Protein AF-A0A7J8RIN2-F1 (afdb_monomer_lite)

pLDDT: mean 84.92, std 10.62, range [45.91, 94.62]

Sequence (76 aa):
MPDSNKNHAPDNIKERFALEVSDNYVKKALAKKWRNHKSTLKKEYFLKNISLGEKLRNVPPGILRYQWEDAVRFWN

Radius of gyration: 15.21 Å; chains: 1; bounding box: 31×26×44 Å

Organism: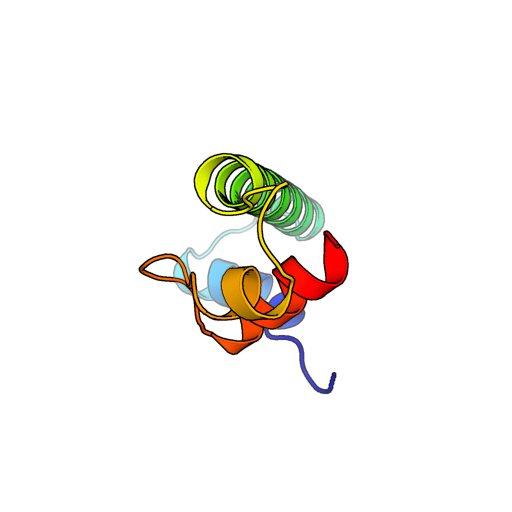 Gossypium davidsonii (NCBI:txid34287)

Structure (mmCIF, N/CA/C/O backbone):
data_AF-A0A7J8RIN2-F1
#
_entry.id   AF-A0A7J8RIN2-F1
#
loop_
_atom_site.group_PDB
_atom_site.id
_atom_site.type_symbol
_atom_site.label_atom_id
_atom_site.label_alt_id
_atom_site.label_comp_id
_atom_site.label_asym_id
_atom_site.label_entity_id
_atom_site.label_seq_id
_atom_site.pdbx_PDB_ins_code
_atom_site.Cartn_x
_atom_site.Cartn_y
_atom_site.Cartn_z
_atom_site.occupancy
_atom_site.B_iso_or_equiv
_atom_site.auth_seq_id
_atom_site.auth_comp_id
_atom_site.auth_asym_id
_atom_site.auth_atom_id
_atom_site.pdbx_PDB_model_num
ATOM 1 N N . MET A 1 1 ? -0.355 -19.025 -0.534 1.00 53.25 1 MET A N 1
ATOM 2 C CA . MET A 1 1 ? -0.945 -17.943 -1.351 1.00 53.25 1 MET A CA 1
ATOM 3 C C . MET A 1 1 ? -0.567 -18.221 -2.797 1.00 53.25 1 MET A C 1
ATOM 5 O O . MET A 1 1 ? 0.547 -17.865 -3.172 1.00 53.25 1 MET A O 1
ATOM 9 N N . PRO A 1 2 ? -1.397 -18.962 -3.551 1.00 45.91 2 PRO A N 1
ATOM 10 C CA . PRO A 1 2 ? -1.110 -19.250 -4.949 1.00 45.91 2 PRO A CA 1
ATOM 11 C C . PRO A 1 2 ? -1.312 -17.955 -5.748 1.00 45.91 2 PRO A C 1
ATOM 13 O O . PRO A 1 2 ? -2.301 -17.255 -5.552 1.00 45.91 2 PRO A O 1
ATOM 16 N N . ASP A 1 3 ? -0.284 -17.593 -6.509 1.00 50.72 3 ASP A N 1
ATOM 17 C CA . ASP A 1 3 ? -0.128 -16.375 -7.311 1.00 50.72 3 ASP A CA 1
ATOM 18 C C . ASP A 1 3 ? -0.529 -15.052 -6.655 1.00 50.72 3 ASP A C 1
ATOM 20 O O . ASP A 1 3 ? -1.514 -14.385 -6.972 1.00 50.72 3 ASP A O 1
ATOM 24 N N . SER A 1 4 ? 0.346 -14.593 -5.759 1.00 58.47 4 SER A N 1
A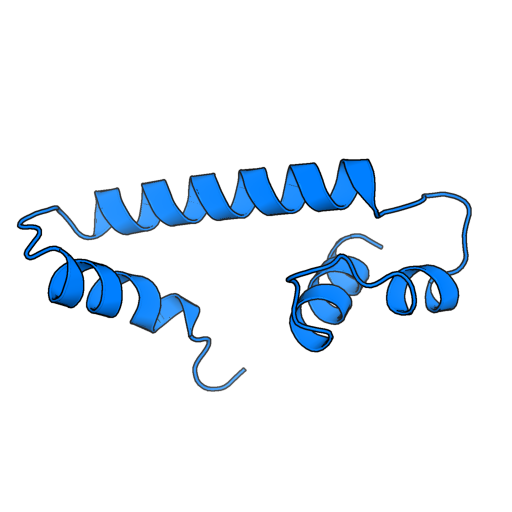TOM 25 C CA . SER A 1 4 ? 0.364 -13.185 -5.387 1.00 58.47 4 SER A CA 1
ATOM 26 C C . SER A 1 4 ? 0.652 -12.348 -6.641 1.00 58.47 4 SER A C 1
ATOM 28 O O . SER A 1 4 ? 1.776 -12.348 -7.142 1.00 58.47 4 SER A O 1
ATOM 30 N N . ASN A 1 5 ? -0.343 -11.570 -7.087 1.00 61.25 5 ASN A N 1
ATOM 31 C CA . ASN A 1 5 ? -0.275 -10.537 -8.142 1.00 61.25 5 ASN A CA 1
ATOM 32 C C . ASN A 1 5 ? 0.998 -9.651 -8.076 1.00 61.25 5 ASN A C 1
ATOM 34 O O . ASN A 1 5 ? 1.436 -9.038 -9.045 1.00 61.25 5 ASN A O 1
ATOM 38 N N . LYS A 1 6 ? 1.654 -9.620 -6.914 1.00 64.88 6 LYS A N 1
ATOM 39 C CA . LYS A 1 6 ? 2.963 -9.015 -6.673 1.00 64.88 6 LYS A CA 1
ATOM 40 C C . LYS A 1 6 ? 4.069 -9.483 -7.630 1.00 64.88 6 LYS A C 1
ATOM 42 O O . LYS A 1 6 ? 4.939 -8.676 -7.945 1.00 64.88 6 LYS A O 1
ATOM 47 N N . ASN A 1 7 ? 4.048 -10.744 -8.066 1.00 70.94 7 ASN A N 1
ATOM 48 C CA . ASN A 1 7 ? 5.064 -11.285 -8.973 1.00 70.94 7 ASN A CA 1
ATOM 49 C C . ASN A 1 7 ? 4.821 -10.882 -10.435 1.00 70.94 7 ASN A C 1
ATOM 51 O O . ASN A 1 7 ? 5.792 -10.735 -11.163 1.00 70.94 7 ASN A O 1
ATOM 55 N N . HIS A 1 8 ? 3.566 -10.614 -10.814 1.00 75.69 8 HIS A N 1
ATOM 56 C CA . HIS A 1 8 ? 3.171 -10.151 -12.153 1.00 75.69 8 HIS A CA 1
ATOM 57 C C . HIS A 1 8 ? 3.202 -8.623 -12.311 1.00 75.69 8 HIS A C 1
ATOM 59 O O . HIS A 1 8 ? 3.231 -8.103 -13.424 1.00 75.69 8 HIS A O 1
ATOM 65 N N . ALA A 1 9 ? 3.202 -7.875 -11.203 1.00 79.44 9 ALA A N 1
ATOM 66 C CA . ALA A 1 9 ? 3.227 -6.413 -11.231 1.00 79.44 9 ALA A CA 1
ATOM 67 C C . ALA A 1 9 ? 4.394 -5.806 -12.046 1.00 79.44 9 ALA A C 1
ATOM 69 O O . ALA A 1 9 ? 4.149 -4.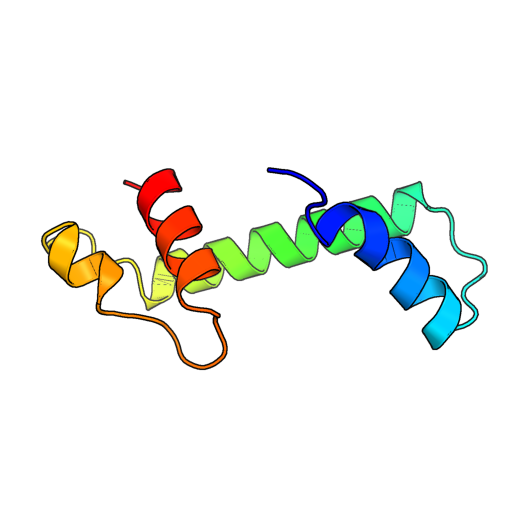824 -12.748 1.00 79.44 9 ALA A O 1
ATOM 70 N N . PRO A 1 10 ? 5.638 -6.332 -11.992 1.00 78.31 10 PRO A N 1
ATOM 71 C CA . PRO A 1 10 ? 6.733 -5.826 -12.818 1.00 78.31 10 PRO A CA 1
ATOM 72 C C . PRO A 1 10 ? 6.477 -6.011 -14.315 1.00 78.31 10 PRO A C 1
ATOM 74 O O . PRO A 1 10 ? 6.721 -5.080 -15.078 1.00 78.31 10 PRO A O 1
ATOM 77 N N . ASP A 1 11 ? 5.949 -7.166 -14.722 1.00 81.88 11 ASP A N 1
ATOM 78 C CA . ASP A 1 11 ? 5.711 -7.485 -16.133 1.00 81.88 11 ASP A CA 1
ATOM 79 C C . ASP A 1 11 ? 4.628 -6.577 -16.725 1.00 81.88 11 ASP A C 1
ATOM 81 O O . ASP A 1 11 ? 4.847 -5.957 -17.762 1.00 81.88 11 ASP A O 1
ATOM 85 N N . ASN A 1 12 ? 3.529 -6.366 -15.991 1.00 82.31 12 ASN A N 1
ATOM 86 C CA . ASN A 1 12 ? 2.459 -5.442 -16.388 1.00 82.31 12 ASN A CA 1
ATOM 87 C C . ASN A 1 12 ? 2.961 -3.986 -16.531 1.00 82.31 12 ASN A C 1
ATOM 89 O O . ASN A 1 12 ? 2.529 -3.234 -17.402 1.00 82.31 12 ASN A O 1
ATOM 93 N N . ILE A 1 13 ? 3.916 -3.562 -15.694 1.00 78.88 13 ILE A N 1
ATOM 94 C CA . ILE A 1 13 ? 4.528 -2.228 -15.806 1.00 78.88 13 ILE A CA 1
ATOM 95 C C . ILE A 1 13 ? 5.413 -2.138 -17.050 1.00 78.88 13 ILE A C 1
ATOM 97 O O . ILE A 1 13 ? 5.368 -1.133 -17.755 1.00 78.88 13 ILE A O 1
ATOM 101 N N . LYS A 1 14 ? 6.213 -3.165 -17.340 1.00 78.19 14 LYS A N 1
ATOM 102 C CA . LYS A 1 14 ? 7.056 -3.162 -18.539 1.00 78.19 14 LYS A CA 1
ATOM 103 C C . LYS A 1 14 ? 6.221 -3.149 -19.813 1.00 78.19 14 LYS A C 1
ATOM 105 O O . LYS A 1 14 ? 6.515 -2.350 -20.694 1.00 78.19 14 LYS A O 1
ATOM 110 N N . GLU A 1 15 ? 5.175 -3.970 -19.877 1.00 82.38 15 GLU A N 1
ATOM 111 C CA . GLU A 1 15 ? 4.253 -4.032 -21.016 1.00 82.38 15 GLU A CA 1
ATOM 112 C C . GLU A 1 15 ? 3.561 -2.683 -21.246 1.00 82.38 15 GLU A C 1
ATOM 114 O O . GLU A 1 15 ? 3.536 -2.170 -22.361 1.00 82.38 15 GLU A O 1
ATOM 119 N N . ARG A 1 16 ? 3.066 -2.051 -20.175 1.00 83.25 16 ARG A N 1
ATOM 120 C CA . ARG A 1 16 ? 2.312 -0.797 -20.281 1.00 83.25 16 ARG A CA 1
ATOM 121 C C . ARG A 1 16 ? 3.167 0.433 -20.586 1.00 83.25 16 ARG A C 1
ATOM 123 O O . ARG A 1 16 ? 2.651 1.391 -21.155 1.00 83.25 16 ARG A O 1
ATOM 130 N N . PHE A 1 17 ? 4.432 0.446 -20.169 1.00 79.25 17 PHE A N 1
ATOM 131 C CA . PHE A 1 17 ? 5.303 1.622 -20.284 1.00 79.25 17 PHE A CA 1
ATOM 132 C C . PHE A 1 17 ? 6.485 1.437 -21.250 1.00 79.25 17 PHE A C 1
ATOM 134 O O . PHE A 1 17 ? 7.278 2.365 -21.381 1.00 79.25 17 PHE A O 1
ATOM 141 N N . ALA A 1 18 ? 6.611 0.276 -21.910 1.00 76.25 18 ALA A N 1
ATOM 142 C CA . ALA A 1 18 ? 7.709 -0.061 -22.827 1.00 76.25 18 ALA A CA 1
ATOM 143 C C . ALA A 1 18 ? 9.104 0.275 -22.252 1.00 76.25 18 ALA A C 1
ATOM 145 O O . ALA A 1 18 ? 9.965 0.836 -22.927 1.00 76.25 18 ALA A O 1
ATOM 146 N N . LEU A 1 19 ? 9.311 -0.009 -20.961 1.00 70.44 19 LEU A N 1
ATOM 147 C CA . LEU A 1 19 ? 10.515 0.412 -20.247 1.00 70.44 19 LEU A CA 1
ATOM 148 C C . LEU A 1 19 ? 11.647 -0.614 -20.393 1.00 70.44 19 LEU A C 1
ATOM 150 O O . LEU A 1 19 ? 11.567 -1.707 -19.832 1.00 70.44 19 LEU A O 1
ATOM 154 N N . GLU A 1 20 ? 12.763 -0.211 -21.001 1.00 71.12 20 GLU A N 1
ATOM 155 C CA . GLU A 1 20 ? 14.050 -0.926 -20.931 1.00 71.12 20 GLU A CA 1
ATOM 156 C C . GLU A 1 20 ? 14.774 -0.654 -19.599 1.00 71.12 20 GLU A C 1
ATOM 158 O O . GLU A 1 20 ? 15.902 -0.169 -19.537 1.00 71.12 20 GLU A O 1
ATOM 163 N N . VAL A 1 21 ? 14.104 -0.923 -18.481 1.00 69.50 21 VAL A N 1
ATOM 164 C CA . VAL A 1 21 ? 14.678 -0.757 -17.139 1.00 69.50 21 VAL A CA 1
ATOM 165 C C . VAL A 1 21 ? 14.988 -2.106 -16.508 1.00 69.50 21 VAL A C 1
ATOM 167 O O . VAL A 1 21 ? 14.240 -3.074 -16.644 1.00 69.50 21 VAL A O 1
ATOM 170 N N . SER A 1 22 ? 16.083 -2.160 -15.747 1.00 79.56 22 SER A N 1
ATOM 171 C CA . SER A 1 22 ? 16.458 -3.362 -15.001 1.00 79.56 22 SER A CA 1
ATOM 172 C C . SER A 1 22 ? 15.350 -3.780 -14.031 1.00 79.56 22 SER A C 1
ATOM 174 O O . SER A 1 22 ? 14.899 -2.985 -13.200 1.00 79.56 22 SER A O 1
ATOM 176 N N . ASP A 1 23 ? 14.992 -5.065 -14.052 1.00 81.25 23 ASP A N 1
ATOM 177 C CA . ASP A 1 23 ? 14.052 -5.667 -13.100 1.00 81.25 23 ASP A CA 1
ATOM 178 C C . ASP A 1 23 ? 14.383 -5.364 -11.645 1.00 81.25 23 ASP A C 1
ATOM 180 O O . ASP A 1 23 ? 13.493 -5.173 -10.814 1.00 81.25 23 ASP A O 1
ATOM 184 N N . ASN A 1 24 ? 15.675 -5.298 -11.325 1.00 86.56 24 ASN A N 1
ATOM 185 C CA . ASN A 1 24 ? 16.125 -5.010 -9.974 1.00 86.56 24 ASN A CA 1
ATOM 186 C C . ASN A 1 24 ? 15.719 -3.593 -9.540 1.00 86.56 24 ASN A C 1
ATOM 188 O O . ASN A 1 24 ? 15.305 -3.385 -8.398 1.00 86.56 24 ASN A O 1
ATOM 192 N N . TYR A 1 25 ? 15.791 -2.619 -10.451 1.00 86.06 25 TYR A N 1
ATOM 193 C CA . TYR A 1 25 ? 15.358 -1.250 -10.185 1.00 86.06 25 TYR A CA 1
ATOM 194 C C . TYR A 1 25 ? 13.841 -1.178 -9.971 1.00 86.06 25 TYR A C 1
ATOM 196 O O . TYR A 1 25 ? 13.396 -0.654 -8.948 1.00 86.06 25 TYR A O 1
ATOM 204 N N . VAL A 1 26 ? 13.049 -1.779 -10.868 1.00 84.44 26 VAL A N 1
ATOM 205 C CA . VAL A 1 26 ? 11.576 -1.798 -10.775 1.00 84.44 26 VAL A CA 1
ATOM 206 C C . VAL A 1 26 ? 11.118 -2.457 -9.478 1.00 84.44 26 VAL A C 1
ATOM 208 O O . VAL A 1 26 ? 10.328 -1.876 -8.731 1.00 84.44 26 VAL A O 1
ATOM 211 N N . LYS A 1 27 ? 11.673 -3.628 -9.144 1.00 85.81 27 LYS A N 1
ATOM 212 C CA . LYS A 1 27 ? 11.360 -4.344 -7.899 1.00 85.81 27 LYS A CA 1
ATOM 213 C C . LYS A 1 27 ? 11.697 -3.505 -6.664 1.00 85.81 27 LYS A C 1
ATOM 215 O O . LYS A 1 27 ? 10.881 -3.424 -5.743 1.00 85.81 27 LYS A O 1
ATOM 220 N N . LYS A 1 28 ? 12.853 -2.827 -6.639 1.00 89.94 28 LYS A N 1
ATOM 221 C CA . LYS A 1 28 ? 13.241 -1.927 -5.534 1.00 89.94 28 LYS A CA 1
ATOM 222 C C . LYS A 1 28 ? 12.300 -0.728 -5.408 1.00 89.94 28 LYS A C 1
ATOM 224 O O . LYS A 1 28 ? 11.871 -0.412 -4.294 1.00 89.94 28 LYS A O 1
ATOM 229 N N . ALA A 1 29 ? 11.964 -0.080 -6.522 1.00 90.12 29 ALA A N 1
ATOM 230 C CA . ALA A 1 29 ? 11.071 1.074 -6.551 1.00 90.12 29 ALA A CA 1
ATOM 231 C C . ALA A 1 29 ? 9.659 0.700 -6.073 1.00 90.12 29 ALA A C 1
ATOM 233 O O . ALA A 1 29 ? 9.111 1.358 -5.184 1.00 90.12 29 ALA A O 1
ATOM 234 N N . LEU A 1 30 ? 9.113 -0.412 -6.574 1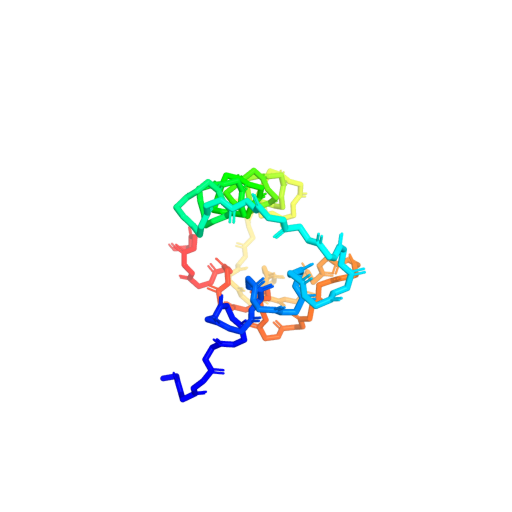.00 88.75 30 LEU A N 1
ATOM 235 C CA . LEU A 1 30 ? 7.828 -0.961 -6.139 1.00 88.75 30 LEU A CA 1
ATOM 236 C C . LEU A 1 30 ? 7.835 -1.319 -4.656 1.00 88.75 30 LEU A C 1
ATOM 238 O O . LEU A 1 30 ? 6.932 -0.920 -3.922 1.00 88.75 30 LEU A O 1
ATOM 242 N N . ALA A 1 31 ? 8.871 -2.016 -4.184 1.00 90.06 31 ALA A N 1
ATOM 243 C CA . ALA A 1 31 ? 8.995 -2.369 -2.775 1.00 90.06 31 ALA 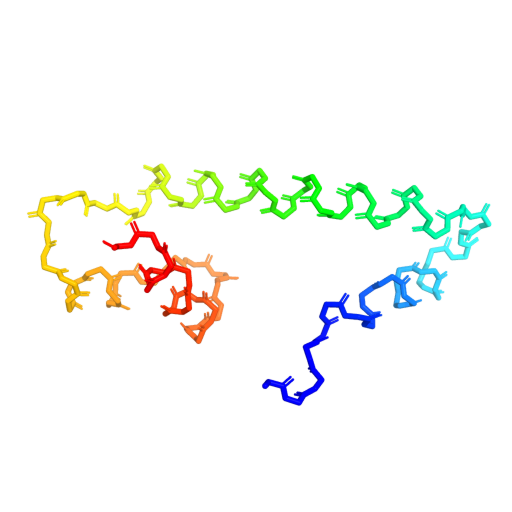A CA 1
ATOM 244 C C . ALA A 1 31 ? 9.025 -1.122 -1.878 1.00 90.06 31 ALA A C 1
ATOM 246 O O . ALA A 1 31 ? 8.370 -1.103 -0.834 1.00 90.06 31 ALA A O 1
ATOM 247 N N . LYS A 1 32 ? 9.740 -0.063 -2.285 1.00 94.50 32 LYS A N 1
ATOM 248 C CA . LYS A 1 32 ? 9.763 1.217 -1.562 1.00 94.50 32 LYS A CA 1
ATOM 249 C C . LYS A 1 32 ? 8.382 1.871 -1.544 1.00 94.50 32 LYS A C 1
ATOM 251 O O . LYS A 1 32 ? 7.914 2.239 -0.469 1.00 94.50 32 LYS A O 1
ATOM 256 N N . LYS A 1 33 ? 7.711 1.965 -2.696 1.00 92.62 33 LYS A N 1
ATOM 257 C CA . LYS A 1 33 ? 6.374 2.567 -2.802 1.00 92.62 33 LYS A CA 1
ATOM 258 C C . LYS A 1 33 ? 5.349 1.805 -1.958 1.00 92.62 33 LYS A C 1
ATOM 260 O O . LYS A 1 33 ? 4.594 2.427 -1.216 1.00 92.62 33 LYS A O 1
ATOM 265 N N . TRP A 1 34 ? 5.403 0.472 -1.973 1.00 89.75 34 TRP A N 1
ATOM 266 C CA . TRP A 1 34 ? 4.568 -0.388 -1.133 1.00 89.75 34 TRP A CA 1
ATOM 267 C C . TRP A 1 34 ? 4.823 -0.184 0.365 1.00 89.75 34 TRP A C 1
ATOM 269 O O . TRP A 1 34 ? 3.876 -0.064 1.140 1.00 89.75 34 TRP A O 1
ATOM 279 N N . ARG A 1 35 ? 6.091 -0.109 0.797 1.00 92.25 35 ARG A N 1
ATOM 280 C CA . ARG A 1 35 ? 6.434 0.179 2.201 1.00 92.25 35 ARG A CA 1
ATOM 281 C C . ARG A 1 35 ? 5.897 1.537 2.650 1.00 92.25 35 ARG A C 1
ATOM 283 O O . ARG A 1 35 ? 5.279 1.605 3.708 1.00 92.25 35 ARG A O 1
ATOM 290 N N . ASN A 1 36 ? 6.092 2.577 1.841 1.00 94.62 36 ASN A N 1
ATOM 291 C CA . ASN A 1 36 ? 5.613 3.924 2.151 1.00 94.62 36 ASN A CA 1
ATOM 292 C C . ASN A 1 36 ? 4.087 3.954 2.258 1.00 94.62 36 ASN A C 1
ATOM 294 O O . ASN A 1 36 ? 3.560 4.432 3.256 1.00 94.62 36 ASN A O 1
ATOM 298 N N . HIS A 1 37 ? 3.389 3.364 1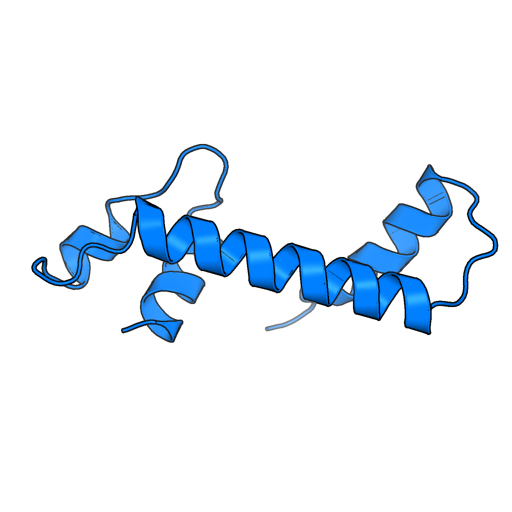.285 1.00 91.12 37 HIS A N 1
ATOM 299 C CA . HIS A 1 37 ? 1.932 3.286 1.288 1.00 91.12 37 HIS A CA 1
ATOM 300 C C . HIS A 1 37 ? 1.393 2.584 2.544 1.00 91.12 37 HIS A C 1
ATOM 302 O O . HIS A 1 37 ? 0.539 3.131 3.236 1.00 91.12 37 HIS A O 1
ATOM 308 N N . LYS A 1 38 ? 1.961 1.427 2.914 1.00 90.00 38 LYS A N 1
ATOM 309 C CA . LYS A 1 38 ? 1.609 0.732 4.163 1.00 90.00 38 LYS A CA 1
ATOM 310 C C . LYS A 1 38 ? 1.867 1.580 5.409 1.00 90.00 38 LYS A C 1
ATOM 312 O O . LYS A 1 38 ? 1.078 1.530 6.345 1.00 90.00 38 LYS A O 1
ATOM 317 N N . SER A 1 39 ? 2.961 2.340 5.440 1.00 92.50 39 SER A N 1
ATOM 318 C CA . SER A 1 39 ? 3.271 3.226 6.567 1.00 92.50 39 SER A CA 1
ATOM 319 C C . SER A 1 39 ? 2.242 4.348 6.710 1.00 92.50 39 SER A C 1
ATOM 321 O O . SER A 1 39 ? 1.811 4.627 7.826 1.00 92.50 39 SER A O 1
ATOM 323 N N . THR A 1 40 ? 1.831 4.964 5.598 1.00 93.44 40 THR A N 1
ATOM 324 C CA . THR A 1 40 ? 0.770 5.981 5.581 1.00 93.44 40 THR A CA 1
ATOM 325 C C . THR A 1 40 ? -0.554 5.391 6.058 1.00 93.44 40 THR A C 1
ATOM 327 O O . THR A 1 40 ? -1.146 5.921 6.994 1.00 93.44 40 THR A O 1
ATOM 330 N N . LEU A 1 41 ? -0.955 4.233 5.518 1.00 91.56 41 LEU A N 1
ATOM 331 C CA . LEU A 1 41 ? -2.173 3.536 5.943 1.00 91.56 41 LEU A CA 1
ATOM 332 C C . LEU A 1 41 ? -2.171 3.218 7.441 1.00 91.56 41 LEU A C 1
ATOM 334 O O . LEU A 1 41 ? -3.161 3.461 8.126 1.00 91.56 41 LEU A O 1
ATOM 338 N N . LYS A 1 42 ? -1.051 2.709 7.971 1.00 91.44 42 LYS A N 1
ATOM 339 C CA . LYS A 1 42 ? -0.927 2.425 9.405 1.00 91.44 42 LYS A CA 1
ATOM 340 C C . LYS A 1 42 ? -1.075 3.699 10.239 1.00 91.44 42 LYS A C 1
ATOM 342 O O . LYS A 1 42 ? -1.710 3.670 11.282 1.00 91.44 42 LYS A O 1
ATOM 347 N N . LYS A 1 43 ? -0.503 4.820 9.801 1.00 92.19 43 LYS A N 1
ATOM 348 C CA . LYS A 1 43 ? -0.601 6.092 10.528 1.00 92.19 43 LYS A CA 1
ATOM 349 C C . LYS A 1 43 ? -2.033 6.639 10.553 1.00 92.19 43 LYS A C 1
ATOM 351 O O . LYS A 1 43 ? -2.453 7.138 11.589 1.00 92.19 43 LYS A O 1
ATOM 356 N N . GLU A 1 44 ? -2.741 6.570 9.431 1.00 90.94 44 GLU A N 1
ATOM 357 C CA . GLU A 1 44 ? -4.061 7.196 9.270 1.00 90.94 44 GLU A CA 1
ATOM 358 C C . GLU A 1 44 ? -5.209 6.329 9.802 1.00 90.94 44 GLU A C 1
ATOM 360 O O . GLU A 1 44 ? -6.138 6.857 10.405 1.00 90.94 44 GLU A O 1
ATOM 365 N N . TYR A 1 45 ? -5.138 5.005 9.623 1.00 87.94 45 TYR A N 1
ATOM 366 C CA . TYR A 1 45 ? -6.283 4.112 9.852 1.00 87.94 45 TYR A CA 1
ATOM 367 C C . TYR A 1 45 ? -6.062 3.075 10.962 1.00 87.94 45 TYR A C 1
ATOM 369 O O . TYR A 1 45 ? -7.032 2.518 11.483 1.00 87.94 45 TYR A O 1
ATOM 377 N N . PHE A 1 46 ? -4.813 2.800 11.365 1.00 88.38 46 PHE A N 1
ATOM 378 C CA . PHE A 1 46 ? -4.534 1.830 12.432 1.00 88.38 46 PHE A CA 1
ATOM 379 C C . PHE A 1 46 ? -4.585 2.492 13.816 1.00 88.38 46 PHE A C 1
ATOM 381 O O . PHE A 1 46 ? -3.571 2.877 14.404 1.00 88.38 46 PHE A O 1
ATOM 388 N N . LEU A 1 47 ? -5.798 2.594 14.355 1.00 88.06 47 LEU A N 1
ATOM 389 C CA . LEU A 1 47 ? -6.045 3.092 15.707 1.00 88.06 47 LEU A CA 1
ATOM 390 C C . LEU A 1 47 ? -5.558 2.071 16.750 1.00 88.06 47 LEU A C 1
ATOM 392 O O . LEU A 1 47 ? -5.974 0.913 16.749 1.00 88.06 47 LEU A O 1
ATOM 396 N N . LYS A 1 48 ? -4.664 2.486 17.659 1.00 86.56 48 LYS A N 1
ATOM 397 C CA . LYS A 1 48 ? -4.053 1.581 18.655 1.00 86.56 48 LYS A CA 1
ATOM 398 C C . LYS A 1 48 ? -5.016 1.135 19.760 1.00 86.56 48 LYS A C 1
ATOM 400 O O . LYS A 1 48 ? -4.856 0.034 20.272 1.00 86.56 48 LYS A O 1
ATOM 405 N N . ASN A 1 49 ? -6.010 1.962 20.081 1.00 89.06 49 ASN A N 1
ATOM 406 C CA . ASN A 1 49 ? -6.847 1.822 21.278 1.00 89.06 49 ASN A CA 1
ATOM 407 C C . ASN A 1 49 ? -8.220 1.179 21.007 1.00 89.06 49 ASN A C 1
ATOM 409 O O . ASN A 1 49 ? -9.117 1.302 21.832 1.00 89.06 49 ASN A O 1
ATOM 413 N N . ILE A 1 50 ? -8.399 0.530 19.854 1.00 91.31 50 ILE A N 1
ATOM 414 C CA . ILE A 1 50 ? -9.640 -0.167 19.484 1.00 91.31 50 ILE A CA 1
ATOM 415 C C . ILE A 1 50 ? -9.382 -1.667 19.317 1.00 91.31 50 ILE A C 1
ATOM 417 O O . ILE A 1 50 ? -8.243 -2.097 19.079 1.00 91.31 50 ILE A O 1
ATOM 421 N N . SER A 1 51 ? -10.442 -2.467 19.418 1.00 92.06 51 SER A N 1
ATOM 422 C CA . SER A 1 51 ? -10.347 -3.920 19.280 1.00 92.06 51 SER A CA 1
ATOM 423 C C . SER A 1 51 ? -9.912 -4.336 17.869 1.00 92.06 51 SER A C 1
ATOM 425 O O . SER A 1 51 ? -10.099 -3.614 16.887 1.00 92.06 51 SER A O 1
ATOM 427 N N . LEU A 1 52 ? -9.352 -5.544 17.737 1.00 90.88 52 LEU A N 1
ATOM 428 C CA . LEU A 1 52 ? -9.001 -6.106 16.427 1.00 90.88 52 LEU A CA 1
ATOM 429 C C . LEU A 1 52 ? -10.220 -6.176 15.491 1.00 90.88 52 LEU A C 1
ATOM 431 O O . LEU A 1 52 ? -10.101 -5.879 14.306 1.00 90.88 52 LEU A O 1
ATOM 435 N N . GLY A 1 53 ? -11.397 -6.518 16.024 1.00 91.75 53 GLY A N 1
ATOM 436 C CA . GLY A 1 53 ? -12.638 -6.563 15.250 1.00 91.75 53 GLY A CA 1
ATOM 437 C C . GLY A 1 53 ? -13.030 -5.199 14.680 1.00 91.75 53 GLY A C 1
ATOM 438 O O . GLY A 1 53 ? -13.447 -5.119 13.527 1.00 91.75 53 GLY A O 1
ATOM 439 N N . GLU A 1 54 ? -12.844 -4.125 15.447 1.00 91.50 54 GLU A N 1
ATOM 440 C CA . GLU A 1 54 ? -13.083 -2.758 14.972 1.00 91.50 54 GLU A CA 1
ATOM 441 C C . GLU A 1 54 ? -12.038 -2.324 13.936 1.00 91.50 54 GLU A C 1
ATOM 443 O O . GLU A 1 54 ? -12.407 -1.756 12.907 1.00 91.50 54 GLU A O 1
ATOM 448 N N . LYS A 1 55 ? -10.755 -2.673 14.129 1.00 92.56 55 LYS A N 1
ATOM 449 C CA . LYS A 1 55 ? -9.694 -2.417 13.132 1.00 92.56 55 LYS A CA 1
ATOM 450 C C . LYS A 1 55 ? -10.026 -3.045 11.777 1.00 92.56 55 LYS A C 1
ATOM 452 O O . LYS A 1 55 ? -9.870 -2.396 10.748 1.00 92.56 55 LYS A O 1
ATOM 457 N N . LEU A 1 56 ? -10.506 -4.291 11.767 1.00 92.19 56 LEU A N 1
ATOM 458 C CA . LEU A 1 56 ? -10.847 -5.008 10.531 1.00 92.19 56 LEU A CA 1
ATOM 459 C C . LEU A 1 56 ? -12.063 -4.405 9.808 1.00 92.19 56 LEU A C 1
ATOM 461 O O . LEU A 1 56 ? -12.144 -4.503 8.586 1.00 92.19 56 LEU A O 1
ATOM 465 N N . ARG A 1 57 ? -12.990 -3.766 10.536 1.00 91.50 57 ARG A N 1
ATOM 466 C CA . ARG A 1 57 ? -14.158 -3.084 9.948 1.00 91.50 57 ARG A CA 1
ATOM 467 C C . ARG A 1 57 ? -13.816 -1.714 9.359 1.00 91.50 57 ARG A C 1
ATOM 469 O O . ARG A 1 57 ? -14.492 -1.287 8.428 1.00 91.50 57 ARG A O 1
ATOM 476 N N . ASN A 1 58 ? -12.779 -1.045 9.863 1.00 91.06 58 ASN A N 1
ATOM 477 C CA . ASN A 1 58 ? -12.354 0.280 9.404 1.00 91.06 58 ASN A CA 1
ATOM 478 C C . ASN A 1 58 ? -11.506 0.211 8.117 1.00 91.06 58 ASN A C 1
ATOM 480 O O . ASN A 1 58 ? -10.316 0.526 8.129 1.00 91.06 58 ASN A O 1
ATOM 484 N N . VAL A 1 59 ? -12.104 -0.264 7.019 1.00 92.56 59 VAL A N 1
ATOM 485 C CA . VAL A 1 59 ? -11.420 -0.427 5.726 1.00 92.56 59 VAL A CA 1
ATOM 486 C C . VAL A 1 59 ? -11.217 0.943 5.056 1.00 92.56 59 VAL A C 1
ATOM 488 O O . VAL A 1 59 ? -12.204 1.635 4.800 1.00 92.56 59 VAL A O 1
ATOM 491 N N . PRO A 1 60 ? -9.975 1.336 4.715 1.00 91.94 60 PRO A N 1
ATOM 492 C CA . PRO A 1 60 ? -9.710 2.585 4.005 1.00 91.94 60 PRO A CA 1
ATOM 493 C C . PRO A 1 60 ? -10.334 2.603 2.598 1.00 91.94 60 PRO A C 1
ATOM 495 O O . PRO A 1 60 ? -10.343 1.569 1.918 1.00 91.94 60 PRO A O 1
ATOM 498 N N . PRO A 1 61 ? -10.786 3.768 2.098 1.00 91.44 61 PRO A N 1
ATOM 499 C CA . PRO A 1 61 ? -11.279 3.886 0.730 1.00 91.44 61 PRO A CA 1
ATOM 500 C C . PRO A 1 61 ? -10.177 3.531 -0.281 1.00 91.44 61 PRO A C 1
ATOM 502 O O . PRO A 1 61 ? -9.029 3.954 -0.151 1.00 91.44 61 PRO A O 1
ATOM 505 N N . GLY A 1 62 ? -10.526 2.741 -1.300 1.00 89.44 62 GLY A N 1
ATOM 506 C CA . GLY A 1 62 ? -9.590 2.315 -2.348 1.00 89.44 62 GLY A CA 1
ATOM 507 C C . GLY A 1 62 ? -8.685 1.131 -1.982 1.00 89.44 62 GLY A C 1
ATOM 508 O O . GLY A 1 62 ? -7.837 0.757 -2.790 1.00 89.44 62 GLY A O 1
ATOM 509 N N . ILE A 1 63 ? -8.868 0.515 -0.808 1.00 90.81 63 ILE A N 1
ATOM 510 C CA . ILE A 1 63 ? -8.193 -0.730 -0.424 1.00 90.81 63 ILE A CA 1
ATOM 511 C C . ILE A 1 63 ? -9.184 -1.890 -0.472 1.00 90.81 63 ILE A C 1
ATOM 513 O O . ILE A 1 63 ? -10.293 -1.811 0.056 1.00 90.81 63 ILE A O 1
ATOM 517 N N . LEU A 1 64 ? -8.776 -2.998 -1.092 1.00 91.12 64 LEU A N 1
ATOM 518 C CA . LEU A 1 64 ? -9.584 -4.212 -1.097 1.00 91.12 64 LEU A CA 1
ATOM 519 C C . LEU A 1 64 ? -9.606 -4.819 0.306 1.00 91.12 64 LEU A C 1
ATOM 521 O O . LEU A 1 64 ? -8.570 -4.938 0.961 1.00 91.12 64 LEU A O 1
ATOM 525 N N . ARG A 1 65 ? -10.787 -5.257 0.748 1.00 92.12 65 ARG A N 1
ATOM 526 C CA . ARG A 1 65 ? -11.001 -5.756 2.112 1.00 92.12 65 ARG A CA 1
ATOM 527 C C . ARG A 1 65 ? -9.996 -6.837 2.522 1.00 92.12 65 ARG A C 1
ATOM 529 O O . ARG A 1 65 ? -9.411 -6.727 3.590 1.00 92.12 65 ARG A O 1
ATOM 536 N N . TYR A 1 66 ? -9.722 -7.818 1.663 1.00 90.31 66 TYR A N 1
ATOM 537 C CA . TYR A 1 66 ? -8.750 -8.873 1.977 1.00 90.31 66 TYR A CA 1
ATOM 538 C C . TYR A 1 66 ? -7.318 -8.330 2.165 1.00 90.31 66 TYR A C 1
ATOM 540 O O . TYR A 1 66 ? -6.591 -8.801 3.032 1.00 90.31 66 TYR A O 1
ATOM 548 N N . GLN A 1 67 ? -6.919 -7.297 1.408 1.00 90.06 67 GLN A N 1
ATOM 549 C CA . GLN A 1 67 ? -5.605 -6.657 1.557 1.00 90.06 67 GLN A CA 1
ATOM 550 C C . GLN A 1 67 ? -5.508 -5.889 2.878 1.00 90.06 67 GLN A C 1
ATOM 552 O O . GLN A 1 67 ? -4.448 -5.873 3.506 1.00 90.06 67 GLN A O 1
ATOM 557 N N . TRP A 1 68 ? -6.607 -5.253 3.294 1.00 92.94 68 TRP A N 1
ATOM 558 C CA . TRP A 1 68 ? -6.698 -4.595 4.593 1.00 92.94 68 TRP A CA 1
ATOM 559 C C . TRP A 1 68 ? -6.624 -5.603 5.738 1.00 92.94 68 TRP A C 1
ATOM 561 O O . TRP A 1 68 ? -5.836 -5.415 6.661 1.00 92.94 68 TRP A O 1
ATOM 571 N N . GLU A 1 69 ? -7.386 -6.694 5.661 1.00 92.69 69 GLU A N 1
ATOM 572 C CA . GLU A 1 69 ? -7.387 -7.743 6.682 1.00 92.69 69 GLU A CA 1
ATOM 573 C C . GLU A 1 69 ? -5.989 -8.356 6.865 1.00 92.69 69 GLU A C 1
ATOM 575 O O . GLU A 1 69 ? -5.526 -8.482 8.001 1.00 92.69 69 GLU A O 1
ATOM 580 N N . ASP A 1 70 ? -5.275 -8.642 5.771 1.00 91.38 70 ASP A N 1
ATOM 581 C CA . ASP A 1 70 ? -3.882 -9.105 5.810 1.00 91.38 70 ASP A CA 1
ATOM 582 C C . ASP A 1 70 ? -2.945 -8.076 6.468 1.00 91.38 70 ASP A C 1
ATOM 584 O O . ASP A 1 70 ? -2.094 -8.429 7.290 1.00 91.38 70 ASP A O 1
ATOM 588 N N . ALA A 1 71 ? -3.096 -6.787 6.140 1.00 91.31 71 ALA A N 1
ATOM 589 C CA . ALA A 1 71 ? -2.270 -5.722 6.707 1.00 91.31 71 ALA A CA 1
ATOM 590 C C . ALA A 1 71 ? -2.519 -5.526 8.211 1.00 91.31 71 ALA A C 1
ATOM 592 O O . ALA A 1 71 ? -1.563 -5.420 8.981 1.00 91.31 71 ALA A O 1
ATOM 593 N N . VAL A 1 72 ? -3.785 -5.519 8.637 1.00 92.31 72 VAL A N 1
ATOM 594 C CA . VAL A 1 72 ? -4.172 -5.391 10.047 1.00 92.31 72 VAL A CA 1
ATOM 595 C C . VAL A 1 72 ? -3.653 -6.574 10.857 1.00 92.31 72 VAL A C 1
ATOM 597 O O . VAL A 1 72 ? -3.072 -6.352 11.916 1.00 92.31 72 VAL A O 1
ATOM 600 N N . ARG A 1 73 ? -3.790 -7.808 10.352 1.00 91.25 73 ARG A N 1
ATOM 601 C CA . ARG A 1 73 ? -3.243 -9.015 11.000 1.00 91.25 73 ARG A CA 1
ATOM 602 C C . ARG A 1 73 ? -1.720 -8.979 11.124 1.00 91.25 73 ARG A C 1
ATOM 604 O O . ARG A 1 73 ? -1.193 -9.489 12.098 1.00 91.25 73 ARG A O 1
ATOM 611 N N . PHE A 1 74 ? -1.021 -8.384 10.157 1.00 89.88 74 PHE A N 1
ATOM 612 C CA . PHE A 1 74 ? 0.435 -8.229 10.201 1.00 89.88 74 PHE A CA 1
ATOM 613 C C . PHE A 1 74 ? 0.907 -7.144 11.188 1.00 89.88 74 PHE A C 1
ATOM 615 O O . PHE A 1 74 ? 2.037 -7.198 11.668 1.00 89.88 74 PHE A O 1
ATOM 622 N N . TRP A 1 75 ? 0.100 -6.109 11.442 1.00 90.69 75 TRP A N 1
ATOM 623 C CA . TRP A 1 75 ? 0.478 -4.995 12.324 1.00 90.69 75 TRP A CA 1
ATOM 624 C C . TRP A 1 75 ? 0.098 -5.166 13.786 1.00 90.69 75 TRP A C 1
ATOM 626 O O . TRP A 1 75 ? 0.636 -4.416 14.609 1.00 90.69 75 TRP A O 1
ATOM 636 N N . ASN A 1 76 ? -0.877 -6.028 14.056 1.00 85.31 76 ASN A N 1
ATOM 637 C CA . ASN A 1 76 ? -1.376 -6.328 15.389 1.00 85.31 76 ASN A CA 1
ATOM 638 C C . ASN A 1 76 ? -0.499 -7.378 16.069 1.00 85.31 76 ASN A C 1
ATOM 640 O O . ASN A 1 76 ? -0.332 -7.242 17.296 1.00 85.31 76 ASN A O 1
#

Secondary structure (DSSP, 8-state):
-TT-TTTTHHHHHHHHHT----HHHHHHHHHHHHHHHHHHHHHHH--TTS-HHHHHH-PPTTS-HHHHHHHHHHH-

Foldseek 3Di:
DPDDCLVVVLVVCCVVPVDPDDPVVVNVVVVVVVVVVLVVCCVPQVDPPDDLVVSLVRDDPPDDSVNSNVSSVVVD